Protein AF-A0AAV3Y452-F1 (afdb_monomer)

Mean predicted aligned error: 4.84 Å

Radius of gyration: 15.35 Å; Cα contacts (8 Å, |Δi|>4): 301; chains: 1; bounding box: 38×37×44 Å

Secondary structure (DSSP, 8-state):
--HHHHHHHTEEEEEE----TTS-TTSTTGGGTT----EEEEEEEEEEEEPPSS---GGGTT---S--EEEEEEE-TTT--SHHHHHTEEEEES-SSGGGTTTT--EEEEEEEEEEEETTTTEEEEEEEE--HHHHHHHHHHH-

Foldseek 3Di:
DDLVVLFQQQKKKKKWQAADCPDDCPAACPVVHGGRPIDIDMKGFDDKDKDDDFDPDPVCVSPPDDIKMKTKIKTFCSRPVWQVRQQRMKIWGPVPDPCCVVVVVIDIWGWGTWPDDDNVVRITIIITMDPPPVVVVVSVVSND

Structure (mmCIF, N/CA/C/O backbone):
data_AF-A0AAV3Y452-F1
#
_entry.id   AF-A0AAV3Y452-F1
#
loop_
_atom_site.group_PDB
_atom_site.id
_atom_site.type_symbol
_atom_site.label_atom_id
_atom_site.label_alt_id
_atom_site.label_comp_id
_atom_site.label_asym_id
_atom_site.label_entity_id
_atom_site.label_seq_id
_atom_site.pdbx_PDB_ins_code
_atom_site.Cartn_x
_atom_site.Cartn_y
_atom_site.Cartn_z
_atom_site.occupancy
_atom_site.B_iso_or_equiv
_atom_site.auth_seq_id
_atom_site.auth_comp_id
_atom_site.auth_asym_id
_atom_site.auth_atom_id
_atom_site.pdbx_PDB_model_num
ATOM 1 N N . MET A 1 1 ? -0.835 -8.491 25.716 1.00 59.91 1 MET A N 1
ATOM 2 C CA . MET A 1 1 ? -0.404 -7.860 24.455 1.00 59.91 1 MET A CA 1
ATOM 3 C C . MET A 1 1 ? 0.282 -8.927 23.614 1.00 59.91 1 MET A C 1
ATOM 5 O O . MET A 1 1 ? 1.274 -9.478 24.072 1.00 59.91 1 MET A O 1
ATOM 9 N N . ASN A 1 2 ? -0.304 -9.330 22.483 1.00 83.25 2 ASN A N 1
ATOM 10 C CA . ASN A 1 2 ? 0.255 -10.383 21.628 1.00 83.25 2 ASN A CA 1
ATOM 11 C C . ASN A 1 2 ? 0.784 -9.743 20.340 1.00 83.25 2 ASN A C 1
ATOM 13 O O . ASN A 1 2 ? 0.032 -9.533 19.389 1.00 83.25 2 ASN A O 1
ATOM 17 N N . CYS A 1 3 ? 2.074 -9.403 20.335 1.00 84.31 3 CYS A N 1
ATOM 18 C CA . CYS A 1 3 ? 2.708 -8.664 19.242 1.00 84.31 3 CYS A CA 1
ATOM 19 C C . CYS A 1 3 ? 2.587 -9.386 17.891 1.00 84.31 3 CYS A C 1
ATOM 21 O O . CYS A 1 3 ? 2.463 -8.732 16.861 1.00 84.31 3 CYS A O 1
ATOM 23 N N . ILE A 1 4 ? 2.558 -10.724 17.887 1.00 88.75 4 ILE A N 1
ATOM 24 C CA . ILE A 1 4 ? 2.413 -11.523 16.662 1.00 88.75 4 ILE A CA 1
ATOM 25 C C . ILE A 1 4 ? 1.034 -11.290 16.040 1.00 88.75 4 ILE A C 1
ATOM 27 O O . ILE A 1 4 ? 0.927 -10.988 14.853 1.00 88.75 4 ILE A O 1
ATOM 31 N N . THR A 1 5 ? -0.026 -11.379 16.846 1.00 89.69 5 THR A N 1
ATOM 32 C CA . THR A 1 5 ? -1.400 -11.161 16.373 1.00 89.69 5 THR A CA 1
ATOM 33 C C . THR A 1 5 ? -1.617 -9.724 15.904 1.00 89.69 5 THR A C 1
ATOM 35 O O . THR A 1 5 ? -2.289 -9.509 14.899 1.00 89.69 5 THR A O 1
ATOM 38 N N . ASN A 1 6 ? -1.028 -8.740 16.586 1.00 91.38 6 ASN A N 1
ATOM 39 C CA . ASN A 1 6 ? -1.138 -7.340 16.181 1.00 91.38 6 ASN A CA 1
ATOM 40 C C . ASN A 1 6 ? -0.464 -7.081 14.826 1.00 91.38 6 ASN A C 1
ATOM 42 O O . ASN A 1 6 ? -1.071 -6.475 13.945 1.00 91.38 6 ASN A O 1
ATOM 46 N N . VAL A 1 7 ? 0.749 -7.604 14.615 1.00 90.75 7 VAL A N 1
ATOM 47 C CA . VAL A 1 7 ? 1.443 -7.497 13.320 1.00 90.75 7 VAL A CA 1
ATOM 48 C C . VAL A 1 7 ? 0.659 -8.198 12.208 1.00 90.75 7 VAL A C 1
ATOM 50 O O . VAL A 1 7 ? 0.541 -7.652 11.110 1.00 90.75 7 VAL A O 1
ATOM 53 N N . ALA A 1 8 ? 0.067 -9.363 12.488 1.00 91.88 8 ALA A N 1
ATOM 54 C CA . ALA A 1 8 ? -0.786 -10.060 11.527 1.00 91.88 8 ALA A CA 1
ATOM 55 C C . ALA A 1 8 ? -1.994 -9.201 11.112 1.00 91.88 8 ALA A C 1
ATOM 57 O O . ALA A 1 8 ? -2.241 -9.031 9.923 1.00 91.88 8 ALA A O 1
ATOM 58 N N . LYS A 1 9 ? -2.682 -8.563 12.065 1.00 92.38 9 LYS A N 1
AT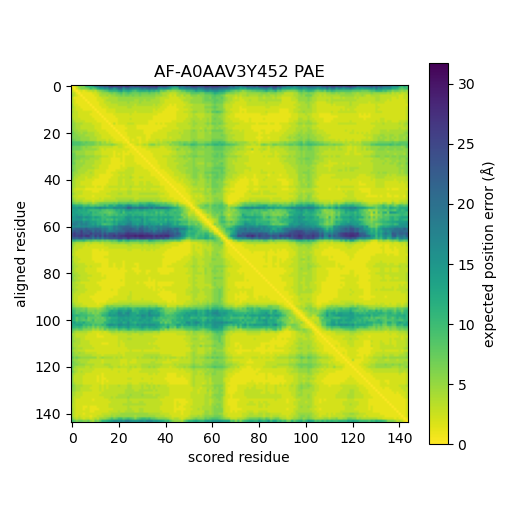OM 59 C CA . LYS A 1 9 ? -3.817 -7.667 11.777 1.00 92.38 9 LYS A CA 1
ATOM 60 C C . LYS A 1 9 ? -3.424 -6.386 11.035 1.00 92.38 9 LYS A C 1
ATOM 62 O O . LYS A 1 9 ? -4.222 -5.863 10.264 1.00 92.38 9 LYS A O 1
ATOM 67 N N . CYS A 1 10 ? -2.202 -5.895 11.237 1.00 94.81 10 CYS A N 1
ATOM 68 C CA . CYS A 1 10 ? -1.650 -4.766 10.483 1.00 94.81 10 CYS A CA 1
ATOM 69 C C . CYS A 1 10 ? -1.115 -5.167 9.098 1.00 94.81 10 CYS A C 1
ATOM 71 O O . CYS A 1 10 ? -0.723 -4.290 8.322 1.00 94.81 10 CYS A O 1
ATOM 73 N N . THR A 1 11 ? -1.074 -6.463 8.775 1.00 96.06 11 THR A N 1
ATOM 74 C CA . THR A 1 11 ? -0.699 -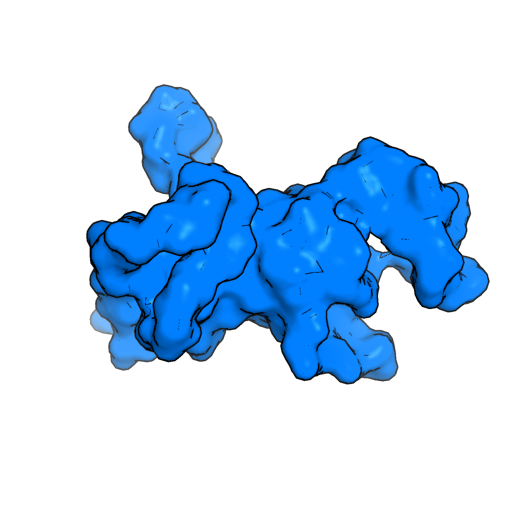6.947 7.445 1.00 96.06 11 THR A CA 1
ATOM 75 C C . THR A 1 11 ? -1.810 -6.619 6.456 1.00 96.06 11 THR A C 1
ATOM 77 O O . THR A 1 11 ? -2.998 -6.724 6.753 1.00 96.06 11 THR A O 1
ATOM 80 N N . ALA A 1 12 ? -1.418 -6.211 5.257 1.00 96.88 12 ALA A N 1
ATOM 81 C CA . ALA A 1 12 ? -2.317 -5.785 4.206 1.00 96.88 12 ALA A CA 1
ATOM 82 C C . ALA A 1 12 ? -2.051 -6.553 2.911 1.00 96.88 12 ALA A C 1
ATOM 84 O O . ALA A 1 12 ? -0.902 -6.836 2.558 1.00 96.88 12 ALA A O 1
ATOM 85 N N . ARG A 1 13 ? -3.117 -6.831 2.163 1.00 97.31 13 ARG A N 1
ATOM 86 C CA . ARG A 1 13 ? -3.044 -7.327 0.791 1.00 97.31 13 ARG A CA 1
ATOM 87 C C . ARG A 1 13 ? -3.068 -6.135 -0.156 1.00 97.31 13 ARG A C 1
ATOM 89 O O . ARG A 1 13 ? -4.039 -5.385 -0.197 1.00 97.31 13 ARG A O 1
ATOM 96 N N . VAL A 1 14 ? -2.007 -5.966 -0.933 1.00 98.19 14 VAL A N 1
ATOM 97 C CA . VAL A 1 14 ? -1.849 -4.872 -1.895 1.00 98.19 14 VAL A CA 1
ATOM 98 C C . VAL A 1 14 ? -2.163 -5.402 -3.288 1.00 98.19 14 VAL A C 1
ATOM 100 O O . VAL A 1 14 ? -1.422 -6.225 -3.817 1.00 98.19 14 VAL A O 1
ATOM 103 N N . ARG A 1 15 ? -3.262 -4.939 -3.883 1.00 97.94 15 ARG A N 1
ATOM 104 C CA . ARG A 1 15 ? -3.692 -5.284 -5.245 1.00 97.94 15 ARG A CA 1
ATOM 105 C C . ARG A 1 15 ? -3.392 -4.131 -6.183 1.00 97.94 15 ARG A C 1
ATOM 107 O O . ARG A 1 15 ? -3.950 -3.050 -6.012 1.00 97.94 15 ARG A O 1
ATOM 114 N N . VAL A 1 16 ? -2.569 -4.356 -7.192 1.00 98.00 16 VAL A N 1
ATOM 115 C CA . VAL A 1 16 ? -2.150 -3.338 -8.158 1.00 98.00 16 VAL A CA 1
ATOM 116 C C . VAL A 1 16 ? -2.758 -3.672 -9.514 1.00 98.00 16 VAL A C 1
ATOM 118 O O . VAL A 1 16 ? -2.668 -4.808 -9.966 1.00 98.00 16 VAL A O 1
ATOM 121 N N . HIS A 1 17 ? -3.407 -2.692 -10.146 1.00 97.12 17 HIS A N 1
ATOM 122 C CA . HIS A 1 17 ? -4.144 -2.890 -11.405 1.00 97.12 17 HIS A CA 1
ATOM 123 C C . HIS A 1 17 ? -3.497 -2.191 -12.607 1.00 97.12 17 HIS A C 1
ATOM 125 O O . HIS A 1 17 ? -4.107 -2.112 -13.667 1.00 97.12 17 HIS A O 1
ATOM 131 N N . TYR A 1 18 ? -2.290 -1.652 -12.442 1.00 98.25 18 TYR A N 1
ATOM 132 C CA . TYR A 1 18 ? -1.524 -1.024 -13.513 1.00 98.25 18 TYR A CA 1
ATOM 133 C C . TYR A 1 18 ? -0.031 -1.190 -13.251 1.00 98.25 18 TYR A C 1
ATOM 135 O O . TYR A 1 18 ? 0.441 -0.923 -12.145 1.00 98.25 18 TYR A O 1
ATOM 143 N N . THR A 1 19 ? 0.713 -1.583 -14.279 1.00 98.19 19 THR A N 1
ATOM 144 C CA . THR A 1 19 ? 2.176 -1.639 -14.245 1.00 98.19 19 THR A CA 1
ATOM 145 C C . THR A 1 19 ? 2.749 -0.431 -14.983 1.00 98.19 19 THR A C 1
ATOM 147 O O . THR A 1 19 ? 2.475 -0.213 -16.164 1.00 98.19 19 THR A O 1
ATOM 150 N N . SER A 1 20 ? 3.574 0.371 -14.316 1.00 97.56 20 SER A N 1
ATOM 151 C CA . SER A 1 20 ? 4.116 1.606 -14.877 1.00 97.56 20 SER A CA 1
ATOM 152 C C . SER A 1 20 ? 5.132 1.343 -15.980 1.00 97.56 20 SER A C 1
ATOM 154 O O . SER A 1 20 ? 5.999 0.486 -15.850 1.00 97.56 20 SER A O 1
ATOM 156 N N . ARG A 1 21 ? 5.089 2.168 -17.032 1.00 97.56 21 ARG A N 1
ATOM 157 C CA . ARG A 1 21 ? 6.085 2.195 -18.117 1.00 97.56 21 ARG A CA 1
ATOM 158 C C . ARG A 1 21 ? 7.508 2.532 -17.661 1.00 97.56 21 ARG A C 1
ATOM 160 O O . ARG A 1 21 ? 8.436 2.342 -18.433 1.00 97.56 21 ARG A O 1
ATOM 167 N N . GLU A 1 22 ? 7.676 3.013 -16.434 1.00 96.62 22 GLU A N 1
ATOM 168 C CA . GLU A 1 22 ? 8.969 3.417 -15.872 1.00 96.62 22 GLU A CA 1
ATOM 169 C C . GLU A 1 22 ? 9.717 2.282 -15.156 1.00 96.62 22 GLU A C 1
ATOM 171 O O . GLU A 1 22 ? 10.807 2.513 -14.633 1.00 96.62 22 GLU A O 1
ATOM 176 N N . ARG A 1 23 ? 9.147 1.068 -15.071 1.00 95.69 23 ARG A N 1
ATOM 177 C CA . ARG A 1 23 ? 9.867 -0.070 -14.476 1.00 95.69 23 ARG A CA 1
ATOM 178 C C . ARG A 1 23 ? 11.174 -0.344 -15.254 1.00 95.69 23 ARG A C 1
ATOM 180 O O . ARG A 1 23 ? 11.144 -0.246 -16.474 1.00 95.69 23 ARG A O 1
ATOM 187 N N . PRO A 1 24 ? 12.296 -0.718 -14.612 1.00 95.69 24 PRO A N 1
ATOM 188 C CA . PRO A 1 24 ? 13.537 -1.093 -15.311 1.00 95.69 24 PRO A CA 1
ATOM 189 C C . PRO A 1 24 ? 13.398 -2.397 -16.113 1.00 95.69 24 PRO A C 1
ATOM 191 O O . PRO A 1 24 ? 12.486 -3.177 -15.834 1.00 95.69 24 PRO A O 1
ATOM 194 N N . ASP A 1 25 ? 14.254 -2.627 -17.120 1.00 94.00 25 ASP A N 1
ATOM 195 C CA . ASP A 1 25 ? 14.227 -3.811 -18.020 1.00 94.00 25 ASP A CA 1
ATOM 196 C C . ASP A 1 25 ? 14.418 -5.127 -17.273 1.00 94.00 25 ASP A C 1
ATOM 198 O O . ASP A 1 25 ? 13.605 -6.037 -17.424 1.00 94.00 25 ASP A O 1
ATOM 202 N N . ASP A 1 26 ? 15.368 -5.167 -16.348 1.00 92.50 26 ASP A N 1
ATOM 203 C CA . ASP A 1 26 ? 15.686 -6.368 -15.574 1.00 92.50 26 ASP A CA 1
ATOM 204 C C . ASP A 1 26 ? 14.968 -6.404 -14.215 1.00 92.50 26 ASP A C 1
ATOM 206 O O . ASP A 1 26 ? 15.535 -6.800 -13.196 1.00 92.50 26 ASP A O 1
ATOM 210 N N . TYR A 1 27 ? 13.715 -5.940 -14.169 1.00 93.56 27 TYR A N 1
ATOM 211 C CA . TYR A 1 27 ? 12.940 -5.850 -12.931 1.00 93.56 27 TYR A CA 1
ATOM 212 C C . TYR A 1 27 ? 11.601 -6.580 -13.018 1.00 93.56 27 TYR A C 1
ATOM 214 O O . TYR A 1 27 ? 11.025 -6.771 -14.091 1.00 93.56 27 TYR A O 1
ATOM 222 N N . THR A 1 28 ? 11.061 -6.979 -11.868 1.00 94.38 28 THR A N 1
ATOM 223 C CA . THR A 1 28 ? 9.780 -7.690 -11.795 1.00 94.38 28 THR A CA 1
ATOM 224 C C . THR A 1 28 ? 8.684 -6.909 -12.526 1.00 94.38 28 THR A C 1
ATOM 226 O O . THR A 1 28 ? 8.587 -5.687 -12.395 1.00 94.38 28 THR A O 1
ATOM 229 N N . PHE A 1 29 ? 7.848 -7.615 -13.291 1.00 94.94 29 PHE A N 1
ATOM 230 C CA . PHE A 1 29 ? 6.783 -7.053 -14.135 1.00 94.94 29 PHE A CA 1
ATOM 231 C C . PHE A 1 29 ? 7.247 -6.100 -15.258 1.00 94.94 29 PHE A C 1
ATOM 233 O O . PHE A 1 29 ? 6.409 -5.450 -15.878 1.00 94.94 29 PHE A O 1
ATOM 240 N N . ALA A 1 30 ? 8.539 -6.048 -15.606 1.00 95.81 30 ALA A N 1
ATOM 241 C CA . ALA A 1 30 ? 9.029 -5.280 -16.760 1.00 95.81 30 ALA A CA 1
ATOM 242 C C . ALA A 1 30 ? 8.305 -5.631 -18.074 1.00 95.81 30 ALA A C 1
ATOM 244 O O . ALA A 1 30 ? 7.968 -4.754 -18.865 1.00 95.81 30 ALA A O 1
ATOM 245 N N . VAL A 1 31 ? 7.980 -6.907 -18.277 1.00 96.50 31 VAL A N 1
ATOM 246 C CA . VAL A 1 31 ? 7.248 -7.377 -19.466 1.00 96.50 31 VAL A CA 1
ATOM 247 C C . VAL A 1 31 ? 5.790 -6.903 -19.522 1.00 96.50 31 VAL A C 1
ATOM 249 O O . VAL A 1 31 ? 5.180 -6.924 -20.585 1.00 96.50 31 VAL A O 1
ATOM 252 N N . ALA A 1 32 ? 5.224 -6.464 -18.394 1.00 96.56 32 ALA A N 1
ATOM 253 C CA . ALA A 1 32 ? 3.828 -6.043 -18.273 1.00 96.56 32 ALA A CA 1
ATOM 254 C C . ALA A 1 32 ? 3.656 -4.512 -18.289 1.00 96.56 32 ALA A C 1
ATOM 256 O O . ALA A 1 32 ? 2.562 -4.006 -18.034 1.00 96.56 32 ALA A O 1
ATOM 257 N N . ARG A 1 33 ? 4.714 -3.744 -18.577 1.00 97.38 33 ARG A N 1
ATOM 258 C CA . ARG A 1 33 ? 4.676 -2.275 -18.579 1.00 97.38 33 ARG A CA 1
ATOM 259 C C . ARG A 1 33 ? 3.554 -1.696 -19.429 1.00 97.38 33 ARG A C 1
ATOM 261 O O . ARG A 1 33 ? 3.347 -2.075 -20.575 1.00 97.38 33 ARG A O 1
ATOM 268 N N . GLY A 1 34 ? 2.883 -0.689 -18.881 1.00 97.69 34 GLY A N 1
ATOM 269 C CA . GLY A 1 34 ? 1.789 0.009 -19.545 1.00 97.69 34 GLY A CA 1
ATOM 270 C C . GLY A 1 34 ? 0.505 -0.813 -19.661 1.00 97.69 34 GLY A C 1
ATOM 271 O O . GLY A 1 34 ? -0.435 -0.333 -20.291 1.00 97.69 34 GLY A O 1
ATOM 272 N N . THR A 1 35 ? 0.454 -2.015 -19.081 1.00 97.88 35 THR A N 1
ATOM 273 C CA . THR A 1 35 ? -0.738 -2.865 -19.068 1.00 97.88 35 THR A CA 1
ATOM 274 C C . THR A 1 35 ? -1.489 -2.752 -17.743 1.00 97.88 35 THR A C 1
ATOM 276 O O . THR A 1 35 ? -0.960 -2.270 -16.740 1.00 97.88 35 THR A O 1
ATOM 279 N N . ASN A 1 36 ? -2.731 -3.238 -17.752 1.00 97.44 36 ASN A N 1
ATOM 280 C CA . ASN A 1 36 ? -3.585 -3.350 -16.570 1.00 97.44 36 ASN A CA 1
ATOM 281 C C . ASN A 1 36 ? -3.668 -4.798 -16.056 1.00 97.44 36 ASN A C 1
ATOM 283 O O . ASN A 1 36 ? -4.688 -5.196 -15.494 1.00 97.44 36 ASN A O 1
ATOM 287 N N . ILE A 1 37 ? -2.640 -5.619 -16.311 1.00 96.62 37 ILE A N 1
ATOM 288 C CA . ILE A 1 37 ? -2.589 -6.985 -15.779 1.00 96.62 37 ILE A CA 1
ATOM 289 C C . ILE A 1 37 ? -2.482 -6.877 -14.251 1.00 96.62 37 ILE A C 1
ATOM 291 O O . ILE A 1 37 ? -1.539 -6.252 -13.763 1.00 96.62 37 ILE A O 1
ATOM 295 N N . PRO A 1 38 ? -3.438 -7.433 -13.487 1.00 95.75 38 PRO A N 1
ATOM 296 C CA . PRO A 1 38 ? -3.431 -7.285 -12.044 1.00 95.75 38 PRO A CA 1
ATOM 297 C C . PRO A 1 38 ? -2.343 -8.153 -11.413 1.00 95.75 38 PRO A C 1
ATOM 299 O O . PRO A 1 38 ? -2.170 -9.320 -11.768 1.00 95.75 38 PRO A O 1
ATOM 302 N N . HIS A 1 39 ? -1.670 -7.611 -10.404 1.00 96.62 39 HIS A N 1
ATOM 303 C CA . HIS A 1 39 ? -0.771 -8.364 -9.536 1.00 96.62 39 HIS A CA 1
ATOM 304 C C . HIS A 1 39 ? -1.021 -8.020 -8.072 1.00 96.62 39 HIS A C 1
ATOM 306 O O . HIS A 1 39 ? -1.593 -6.983 -7.731 1.00 96.62 39 HIS A O 1
ATOM 312 N N . THR A 1 40 ? -0.640 -8.938 -7.189 1.00 97.12 40 THR A N 1
ATOM 313 C CA . THR A 1 40 ? -0.870 -8.811 -5.748 1.00 97.12 40 THR A CA 1
ATOM 314 C C . THR A 1 40 ? 0.433 -9.010 -4.995 1.00 97.12 40 THR A C 1
ATOM 316 O O . THR A 1 40 ? 1.282 -9.796 -5.405 1.00 97.12 40 THR A O 1
ATOM 319 N N . GLY A 1 41 ? 0.574 -8.310 -3.878 1.00 97.19 41 GLY A N 1
ATOM 320 C CA . GLY A 1 41 ? 1.625 -8.539 -2.902 1.00 97.19 41 GLY A CA 1
ATOM 321 C C . GLY A 1 41 ? 1.136 -8.265 -1.489 1.00 97.19 41 GLY A C 1
ATOM 322 O O . GLY A 1 41 ? -0.029 -7.932 -1.262 1.00 97.19 41 GLY A O 1
ATOM 323 N N . SER A 1 42 ? 2.042 -8.398 -0.533 1.00 97.25 42 SER A N 1
ATOM 324 C CA . SER A 1 42 ? 1.799 -8.055 0.863 1.00 97.25 42 SER A CA 1
ATOM 325 C C . SER A 1 42 ? 2.368 -6.680 1.206 1.00 97.25 42 SER A C 1
ATOM 327 O O . SER A 1 42 ? 3.307 -6.174 0.584 1.00 97.25 42 SER A O 1
ATOM 329 N N . GLY A 1 43 ? 1.830 -6.087 2.257 1.00 97.38 43 GLY A N 1
ATOM 330 C CA . GLY A 1 43 ? 2.429 -4.964 2.954 1.00 97.38 43 GLY A CA 1
ATOM 331 C C . GLY A 1 43 ? 2.021 -4.973 4.417 1.00 97.38 43 GLY A C 1
ATOM 332 O O . GLY A 1 43 ? 1.311 -5.872 4.858 1.00 97.38 43 GLY A O 1
ATOM 333 N N . TYR A 1 44 ? 2.451 -3.976 5.175 1.00 96.44 44 TYR A N 1
ATOM 334 C CA . TYR A 1 44 ? 1.968 -3.779 6.537 1.00 96.44 44 TYR A CA 1
ATOM 335 C C . TYR A 1 44 ? 1.854 -2.299 6.878 1.00 96.44 44 TYR A C 1
ATOM 337 O O . TYR A 1 44 ? 2.663 -1.474 6.438 1.00 96.44 44 TYR A O 1
ATOM 345 N N . VAL A 1 45 ? 0.840 -1.966 7.668 1.00 97.81 45 VAL A N 1
ATOM 346 C CA . VAL A 1 45 ? 0.653 -0.628 8.226 1.00 97.81 45 VAL A CA 1
ATOM 347 C C . VAL A 1 45 ? 1.688 -0.409 9.324 1.00 97.81 45 VAL A C 1
ATOM 349 O O . VAL A 1 45 ? 1.798 -1.213 10.245 1.00 97.81 45 VAL A O 1
ATOM 352 N N . TYR A 1 46 ? 2.455 0.676 9.227 1.00 95.75 46 TYR A N 1
ATOM 353 C CA . TYR A 1 46 ? 3.516 0.980 10.200 1.00 95.75 46 TYR A CA 1
ATOM 354 C C . TYR A 1 46 ? 3.454 2.401 10.759 1.00 95.75 46 TYR A C 1
ATOM 356 O O . TYR A 1 46 ? 4.194 2.739 11.686 1.00 95.75 46 TYR A O 1
ATOM 364 N N . ARG A 1 47 ? 2.611 3.267 10.189 1.00 96.44 47 ARG A N 1
ATOM 365 C CA . ARG A 1 47 ? 2.440 4.646 10.646 1.00 96.44 47 ARG A CA 1
ATOM 366 C C . ARG A 1 47 ? 1.093 5.195 10.202 1.00 96.44 47 ARG A C 1
ATOM 368 O O . ARG A 1 47 ? 0.685 5.012 9.059 1.00 96.44 47 ARG A O 1
ATOM 375 N N . ILE A 1 48 ? 0.459 5.947 11.093 1.00 96.81 48 ILE A N 1
ATOM 376 C CA . ILE A 1 48 ? -0.764 6.699 10.817 1.00 96.81 48 ILE A CA 1
ATOM 377 C C . ILE A 1 48 ? -0.499 8.164 11.147 1.00 96.81 48 ILE A C 1
ATOM 379 O O . ILE A 1 48 ? 0.204 8.486 12.108 1.00 96.81 48 ILE A O 1
ATOM 383 N N . ARG A 1 49 ? -0.997 9.072 10.308 1.00 95.25 49 ARG A N 1
ATOM 384 C CA . ARG A 1 49 ? -0.925 10.515 10.547 1.00 95.25 49 ARG A CA 1
ATOM 385 C C . ARG A 1 49 ? -2.257 11.170 10.197 1.00 95.25 49 ARG A C 1
ATOM 387 O O . ARG A 1 49 ? -2.829 10.828 9.162 1.00 95.25 49 ARG A O 1
ATOM 394 N N . PRO A 1 50 ? -2.723 12.153 10.983 1.00 92.62 50 PRO A N 1
ATOM 395 C CA . PRO A 1 50 ? -3.831 12.988 10.552 1.00 92.62 50 PRO A CA 1
ATOM 396 C C . PRO A 1 50 ? -3.431 13.756 9.290 1.00 92.62 50 PRO A C 1
ATOM 398 O O . PRO A 1 50 ? -2.303 14.246 9.158 1.00 92.62 50 PRO A O 1
ATOM 401 N N . GLY A 1 51 ? -4.364 13.846 8.354 1.00 86.69 51 GLY A N 1
ATOM 402 C CA . GLY A 1 51 ? -4.244 14.691 7.185 1.00 86.69 51 GLY A CA 1
ATOM 403 C C . GLY A 1 51 ? -4.288 16.163 7.577 1.00 86.69 51 GLY A C 1
ATOM 404 O O . GLY A 1 51 ? -5.111 16.584 8.389 1.00 86.69 51 GLY A O 1
ATOM 405 N N . LYS A 1 52 ? -3.385 16.948 6.998 1.00 75.81 52 LYS A N 1
ATOM 406 C CA . LYS A 1 52 ? -3.458 18.408 7.005 1.00 75.81 52 LYS A CA 1
ATOM 407 C C . LYS A 1 52 ? -4.058 18.789 5.649 1.00 75.81 52 LYS A C 1
ATOM 409 O O . LYS A 1 52 ? -3.695 18.169 4.655 1.00 75.81 52 LYS A O 1
ATOM 414 N N . ASP A 1 53 ? -4.994 19.733 5.619 1.00 74.69 53 ASP A N 1
ATOM 415 C CA . ASP A 1 53 ? -5.635 20.257 4.397 1.00 74.69 53 ASP A CA 1
ATOM 416 C C . ASP A 1 53 ? -6.751 19.389 3.780 1.00 74.69 53 ASP A C 1
ATOM 418 O O . ASP A 1 53 ? -7.338 18.521 4.433 1.00 74.69 53 ASP A O 1
ATOM 422 N N . GLN A 1 54 ? -7.133 19.708 2.537 1.00 77.06 54 GLN A N 1
ATOM 423 C CA . GLN A 1 54 ? -8.182 19.000 1.803 1.00 77.06 54 GLN A CA 1
ATOM 424 C C . GLN A 1 54 ? -7.764 17.551 1.537 1.00 77.06 54 GLN A C 1
ATOM 426 O O . GLN A 1 54 ? -6.631 17.280 1.142 1.00 77.06 54 GLN A O 1
ATOM 431 N N . SER A 1 55 ? -8.700 16.622 1.743 1.00 75.50 55 SER A N 1
ATOM 432 C CA . SER A 1 55 ? -8.465 15.211 1.449 1.00 75.50 55 SER A CA 1
ATOM 433 C C . SER A 1 55 ? -8.200 15.028 -0.048 1.00 75.50 55 SER A C 1
ATOM 435 O O . SER A 1 55 ? -9.021 15.467 -0.858 1.00 75.50 55 SER A O 1
ATOM 437 N N . PRO A 1 56 ? -7.104 14.352 -0.436 1.00 77.44 56 PRO A N 1
ATOM 438 C CA . PRO A 1 56 ? -6.812 14.069 -1.836 1.00 77.44 56 PRO A CA 1
ATOM 439 C C . PRO A 1 56 ? -7.637 12.883 -2.369 1.00 77.44 56 PRO A C 1
ATOM 441 O O . PRO A 1 56 ? -7.404 12.426 -3.485 1.00 77.44 56 PRO A O 1
ATOM 444 N N . CYS A 1 57 ? -8.578 12.359 -1.573 1.00 71.62 57 CYS A N 1
ATOM 445 C CA . CYS A 1 57 ? -9.458 11.263 -1.952 1.00 71.62 57 CYS A CA 1
ATOM 446 C C . CYS A 1 57 ? -10.259 11.617 -3.224 1.00 71.62 57 CYS A C 1
ATOM 448 O O . CYS A 1 57 ? -10.980 12.623 -3.218 1.00 71.62 57 CYS A O 1
ATOM 450 N N . PRO A 1 58 ? -10.198 10.782 -4.282 1.00 67.94 58 PRO A N 1
ATOM 451 C CA . PRO A 1 58 ? -10.953 10.997 -5.518 1.00 67.94 58 PRO A CA 1
ATOM 452 C C . PRO A 1 58 ? -12.459 11.155 -5.271 1.00 67.94 58 PRO A C 1
ATOM 454 O O . PRO A 1 58 ? -13.087 12.059 -5.820 1.00 67.94 58 PRO A O 1
ATOM 457 N N . ASP A 1 59 ? -13.009 10.351 -4.357 1.00 67.81 59 ASP A N 1
ATOM 458 C CA . ASP A 1 59 ? -14.441 10.325 -4.026 1.00 67.81 59 ASP A CA 1
ATOM 459 C C . ASP A 1 59 ? -14.901 11.551 -3.222 1.00 67.81 59 ASP A C 1
ATOM 461 O O . ASP A 1 59 ? -16.099 11.805 -3.066 1.00 67.81 59 ASP A O 1
ATOM 465 N N . CYS A 1 60 ? -13.964 12.331 -2.678 1.00 68.31 60 CYS A N 1
ATOM 466 C CA . CYS A 1 60 ? -14.298 13.548 -1.949 1.00 68.31 60 CYS A CA 1
ATOM 467 C C . CYS A 1 60 ? -14.527 14.746 -2.873 1.00 68.31 60 CYS A C 1
ATOM 469 O O . CYS A 1 60 ? -15.121 15.721 -2.417 1.00 68.31 60 CYS A O 1
ATOM 471 N N . HIS A 1 61 ? -14.114 14.693 -4.149 1.00 65.69 61 HIS A N 1
ATOM 472 C CA . HIS A 1 61 ? -14.261 15.785 -5.126 1.00 65.69 61 HIS A CA 1
ATOM 473 C C . HIS A 1 61 ? -13.889 17.177 -4.563 1.00 65.69 61 HIS A C 1
ATOM 475 O O . HIS A 1 61 ? -14.576 18.164 -4.821 1.00 65.69 61 HIS A O 1
ATOM 481 N N . GLY A 1 62 ? -12.859 17.262 -3.713 1.00 57.22 62 GLY A N 1
ATOM 482 C CA . GLY A 1 62 ? -12.453 18.517 -3.061 1.00 57.22 62 GLY A CA 1
ATOM 483 C C . GLY A 1 62 ? -13.441 19.076 -2.024 1.00 57.22 62 GLY A C 1
ATOM 484 O O . GLY A 1 62 ? -13.201 20.138 -1.449 1.00 57.22 62 GLY A O 1
ATOM 485 N N . LYS A 1 63 ? -14.547 18.383 -1.725 1.00 59.22 63 LYS A N 1
ATOM 486 C CA . LYS A 1 63 ? -15.426 18.751 -0.612 1.00 59.22 63 LYS A CA 1
ATOM 487 C C . LYS A 1 63 ? -14.662 18.525 0.691 1.00 59.22 63 LYS A C 1
ATOM 489 O O . LYS A 1 63 ? -14.100 17.451 0.907 1.00 59.22 63 LYS A O 1
ATOM 494 N N . ARG A 1 64 ? -14.679 19.527 1.580 1.00 55.53 64 ARG A N 1
ATOM 495 C CA . ARG A 1 64 ? -14.262 19.401 2.987 1.00 55.53 64 ARG A CA 1
ATOM 496 C C . ARG A 1 64 ? -15.155 18.359 3.671 1.00 55.53 64 ARG A C 1
ATOM 498 O O . ARG 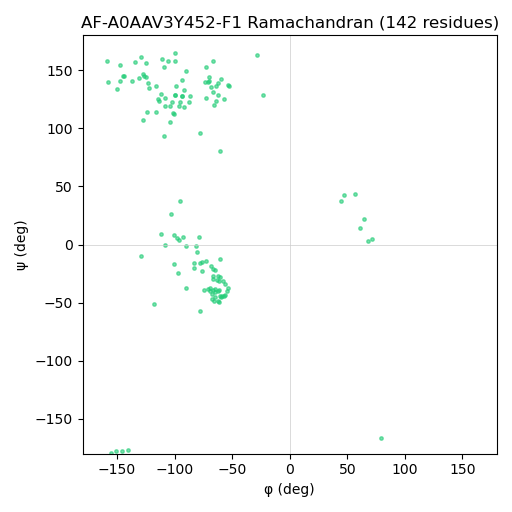A 1 64 ? -16.129 18.701 4.332 1.00 55.53 64 ARG A O 1
ATOM 505 N N . LYS A 1 65 ? -14.862 17.075 3.489 1.00 56.62 65 LYS A N 1
ATOM 506 C CA . LYS A 1 65 ? -15.257 16.079 4.475 1.00 56.62 65 LYS A CA 1
ATOM 507 C C . LYS A 1 65 ? -14.358 16.244 5.695 1.00 56.62 65 LYS A C 1
ATOM 509 O O . LYS A 1 65 ? -13.243 16.756 5.600 1.00 56.62 65 LYS A O 1
ATOM 514 N N . SER A 1 66 ? -14.936 15.852 6.820 1.00 66.88 66 SER A N 1
ATOM 515 C CA . SER A 1 66 ? -14.333 15.566 8.116 1.00 66.88 66 SER A CA 1
ATOM 516 C C . SER A 1 66 ? -12.884 15.076 8.063 1.00 66.88 66 SER A C 1
ATOM 518 O O . SER A 1 66 ? -12.417 14.588 7.034 1.00 66.88 66 SER A O 1
ATOM 520 N N . SER A 1 67 ? -12.217 15.150 9.218 1.00 83.19 67 SER A N 1
ATOM 521 C CA . SER A 1 67 ? -10.932 14.516 9.525 1.00 83.19 67 SER A CA 1
ATOM 522 C C . SER A 1 67 ? -10.637 13.297 8.644 1.00 83.19 67 SER A C 1
ATOM 524 O O . SER A 1 67 ? -11.476 12.406 8.493 1.00 83.19 67 SER A O 1
ATOM 526 N N . TRP A 1 68 ? -9.456 13.295 8.037 1.00 89.62 68 TRP A N 1
ATOM 527 C CA . TRP A 1 68 ? -8.946 12.206 7.213 1.00 89.62 68 TRP A CA 1
ATOM 528 C C . TRP A 1 68 ? -7.545 11.844 7.681 1.00 89.62 68 TRP A C 1
ATOM 530 O O . TRP A 1 68 ? -6.890 12.633 8.367 1.00 89.62 68 TRP A O 1
ATOM 540 N N . TRP A 1 69 ? -7.082 10.657 7.309 1.00 93.31 69 TRP A N 1
ATOM 541 C CA . TRP A 1 69 ? -5.794 10.138 7.750 1.00 93.31 69 TRP A CA 1
ATOM 542 C C . TRP A 1 69 ? -4.976 9.616 6.579 1.00 93.31 69 TRP A C 1
ATOM 544 O O . TRP A 1 69 ? -5.505 9.024 5.636 1.00 93.31 69 TRP A O 1
ATOM 554 N N . LYS A 1 70 ? -3.665 9.834 6.676 1.00 94.94 70 LYS A N 1
ATOM 555 C CA . LYS A 1 70 ? -2.648 9.146 5.889 1.00 94.94 70 LYS A CA 1
ATOM 556 C C . LYS A 1 70 ? -2.276 7.866 6.619 1.00 94.94 70 LYS A C 1
ATOM 558 O O . LYS A 1 70 ? -1.822 7.919 7.765 1.00 94.94 70 LYS A O 1
ATOM 563 N N . ILE A 1 71 ? -2.433 6.741 5.939 1.00 96.81 71 ILE A N 1
ATOM 564 C CA . ILE A 1 71 ? -2.004 5.431 6.418 1.00 96.81 71 ILE A CA 1
ATOM 565 C C . ILE A 1 71 ? -0.800 5.019 5.584 1.00 96.81 71 ILE A C 1
ATOM 567 O O . ILE A 1 71 ? -0.883 4.928 4.361 1.00 96.81 71 ILE A O 1
ATOM 571 N N . TYR A 1 72 ? 0.331 4.814 6.245 1.00 97.94 72 TYR A N 1
ATOM 572 C CA . TYR A 1 72 ? 1.576 4.438 5.597 1.00 97.94 72 TYR A CA 1
ATOM 573 C C . TYR A 1 72 ? 1.725 2.921 5.640 1.00 97.94 72 TYR A C 1
ATOM 575 O O . TYR A 1 72 ? 1.742 2.308 6.713 1.00 97.94 72 TYR A O 1
ATOM 583 N N . VAL A 1 73 ? 1.857 2.337 4.455 1.00 98.44 73 VAL A N 1
ATOM 584 C CA . VAL A 1 73 ? 2.009 0.906 4.227 1.00 98.44 73 VAL A CA 1
ATOM 585 C C . VAL A 1 73 ? 3.403 0.659 3.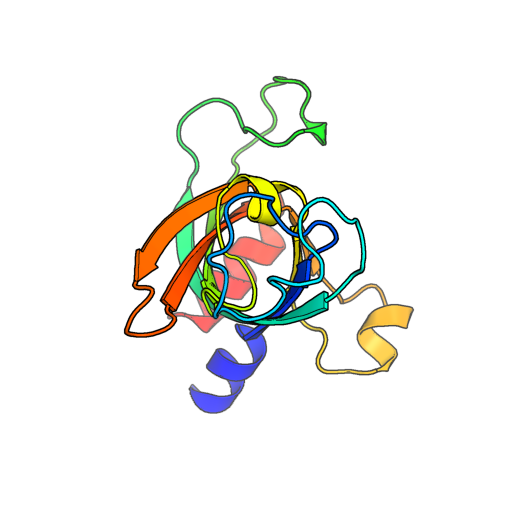673 1.00 98.44 73 VAL A C 1
ATOM 587 O O . VAL A 1 73 ? 3.783 1.217 2.644 1.00 98.44 73 VAL A O 1
ATOM 590 N N . ARG A 1 74 ? 4.175 -0.192 4.341 1.00 98.25 74 ARG A N 1
ATOM 591 C CA . ARG A 1 74 ? 5.425 -0.711 3.785 1.00 98.25 74 ARG A CA 1
ATOM 592 C C . ARG A 1 74 ? 5.124 -1.935 2.948 1.00 98.25 74 ARG A C 1
ATOM 594 O O . ARG A 1 74 ? 4.473 -2.860 3.418 1.00 98.25 74 ARG A O 1
ATOM 601 N N . THR A 1 75 ? 5.599 -1.925 1.717 1.00 98.50 75 THR A N 1
ATOM 602 C CA . THR A 1 75 ? 5.477 -3.016 0.750 1.00 98.50 75 THR A CA 1
ATOM 603 C C . THR A 1 75 ? 6.787 -3.136 -0.030 1.00 98.50 75 THR A C 1
ATOM 605 O O . THR A 1 75 ? 7.750 -2.422 0.268 1.00 98.50 75 THR A O 1
ATOM 608 N N . ALA A 1 76 ? 6.847 -4.036 -1.005 1.00 98.25 76 ALA A N 1
ATOM 609 C CA . ALA A 1 76 ? 8.023 -4.182 -1.847 1.00 98.25 76 ALA A CA 1
ATOM 610 C C . ALA A 1 76 ? 7.954 -3.288 -3.094 1.00 98.25 76 ALA A C 1
ATOM 612 O O . ALA A 1 76 ? 6.868 -3.029 -3.622 1.00 98.25 76 ALA A O 1
ATOM 61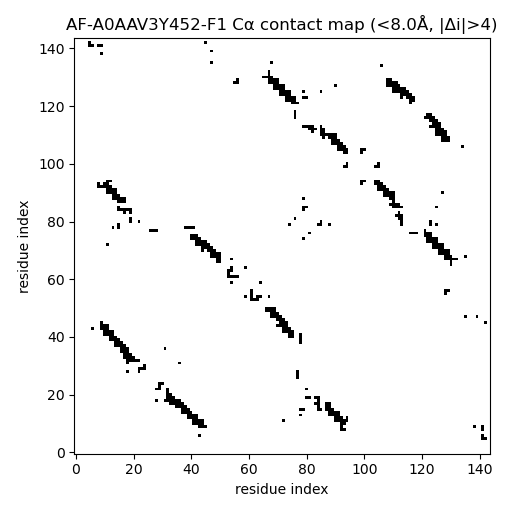3 N N . CYS A 1 77 ? 9.108 -2.836 -3.592 1.00 97.88 77 CYS A N 1
ATOM 614 C CA . CYS A 1 77 ? 9.190 -2.059 -4.836 1.00 97.88 77 CYS A CA 1
ATOM 615 C C . CYS A 1 77 ? 8.724 -2.881 -6.043 1.00 97.88 77 CYS A C 1
ATOM 617 O O . CYS A 1 77 ? 8.152 -2.332 -6.987 1.00 97.88 77 CYS A O 1
ATOM 619 N N . HIS A 1 78 ? 8.916 -4.202 -6.012 1.00 96.88 78 HIS A N 1
ATOM 620 C CA . HIS A 1 78 ? 8.371 -5.074 -7.046 1.00 96.88 78 HIS A CA 1
ATOM 621 C C . HIS A 1 78 ? 6.836 -5.129 -7.028 1.00 96.88 78 HIS A C 1
ATOM 623 O O . HIS A 1 78 ? 6.241 -5.340 -8.087 1.00 96.88 78 HIS A O 1
ATOM 629 N N . VAL A 1 79 ? 6.190 -4.903 -5.876 1.00 98.12 79 VAL A N 1
ATOM 630 C CA . VAL A 1 79 ? 4.724 -4.825 -5.761 1.00 98.12 79 VAL A CA 1
ATOM 631 C C . VAL A 1 79 ? 4.245 -3.464 -6.253 1.00 98.12 79 VAL A C 1
ATOM 633 O O . VAL A 1 79 ? 3.481 -3.413 -7.210 1.00 98.12 79 VAL A O 1
ATOM 636 N N . VAL A 1 80 ? 4.730 -2.366 -5.667 1.00 98.31 80 VAL A N 1
ATOM 637 C CA . VAL A 1 80 ? 4.398 -0.995 -6.089 1.00 98.31 80 VAL A CA 1
ATOM 638 C C . VAL A 1 80 ? 5.683 -0.238 -6.399 1.00 98.31 80 VAL A C 1
ATOM 640 O O . VAL A 1 80 ? 6.481 0.040 -5.508 1.00 98.31 80 VAL A O 1
ATOM 643 N N . PHE A 1 81 ? 5.877 0.130 -7.663 1.00 97.94 81 PHE A N 1
ATOM 644 C CA . PHE A 1 81 ? 7.136 0.713 -8.126 1.00 97.94 81 PHE A CA 1
ATOM 645 C C . PHE A 1 81 ? 7.195 2.246 -8.019 1.00 97.94 81 PHE A C 1
ATOM 647 O O . PHE A 1 81 ? 8.257 2.827 -7.757 1.00 97.94 81 PHE A O 1
ATOM 654 N N . ASN A 1 82 ? 6.078 2.929 -8.280 1.00 97.75 82 ASN A N 1
ATOM 655 C CA . ASN A 1 82 ? 5.985 4.390 -8.269 1.00 97.75 82 ASN A CA 1
ATOM 656 C C . ASN A 1 82 ? 4.551 4.877 -8.006 1.00 97.75 82 ASN A C 1
ATOM 658 O O . ASN A 1 82 ? 3.612 4.096 -7.847 1.00 97.75 82 ASN A O 1
ATOM 662 N N . THR A 1 83 ? 4.380 6.199 -7.993 1.00 98.00 83 THR A N 1
ATOM 663 C CA . THR A 1 83 ? 3.094 6.858 -7.738 1.00 98.00 83 THR A CA 1
ATOM 664 C C . THR A 1 83 ? 2.019 6.540 -8.785 1.00 98.00 83 THR A C 1
ATOM 666 O O . THR A 1 83 ? 0.836 6.555 -8.452 1.00 98.00 83 THR A O 1
ATOM 669 N N . HIS A 1 84 ? 2.380 6.209 -10.029 1.00 97.44 84 HIS A N 1
ATOM 670 C CA . HIS A 1 84 ? 1.389 5.790 -11.027 1.00 97.44 84 HIS A CA 1
ATOM 671 C C . HIS A 1 84 ? 0.756 4.447 -10.663 1.00 97.44 84 HIS A C 1
ATOM 673 O O . HIS A 1 84 ? -0.461 4.301 -10.745 1.00 97.44 84 HIS A O 1
ATOM 679 N N . GLU A 1 85 ? 1.565 3.490 -10.211 1.00 98.25 85 GLU A N 1
ATOM 680 C CA . GLU A 1 85 ? 1.060 2.202 -9.729 1.00 98.25 85 GLU A CA 1
ATOM 681 C C . GLU A 1 85 ? 0.331 2.344 -8.393 1.00 98.25 85 GLU A C 1
ATOM 683 O O . GLU A 1 85 ? -0.712 1.726 -8.206 1.00 98.25 85 GLU A O 1
ATOM 688 N N . ALA A 1 86 ? 0.822 3.206 -7.494 1.00 97.56 86 ALA A N 1
ATOM 689 C CA . ALA A 1 86 ? 0.169 3.487 -6.215 1.00 97.56 86 ALA A CA 1
ATOM 690 C C . ALA A 1 86 ? -1.276 3.965 -6.395 1.00 97.56 86 ALA A C 1
ATOM 692 O O . ALA A 1 86 ? -2.169 3.479 -5.710 1.00 97.56 86 ALA A O 1
ATOM 693 N N . LYS A 1 87 ? -1.527 4.866 -7.352 1.00 96.06 87 LYS A N 1
ATOM 694 C CA . LYS A 1 87 ? -2.880 5.358 -7.664 1.00 96.06 87 LYS A CA 1
ATOM 695 C C . LYS A 1 87 ? -3.801 4.285 -8.250 1.00 96.06 87 LYS A C 1
ATOM 697 O O . LYS A 1 87 ? -5.017 4.426 -8.188 1.00 96.06 87 LYS A O 1
ATOM 702 N N . ALA A 1 88 ? -3.232 3.222 -8.814 1.00 96.38 88 ALA A N 1
ATOM 703 C CA . ALA A 1 88 ? -3.959 2.048 -9.291 1.00 96.38 88 ALA A CA 1
ATOM 704 C C . ALA A 1 88 ? -3.996 0.906 -8.256 1.00 96.38 88 ALA A C 1
ATOM 706 O O . ALA A 1 88 ? -4.499 -0.186 -8.550 1.00 96.38 88 ALA A O 1
ATOM 707 N N . ALA A 1 89 ? -3.450 1.134 -7.058 1.00 97.19 89 ALA A N 1
ATOM 708 C CA . ALA A 1 89 ? -3.389 0.148 -5.998 1.00 97.19 89 ALA A CA 1
ATOM 709 C C . ALA A 1 89 ? -4.588 0.263 -5.048 1.00 97.19 89 ALA A C 1
ATOM 711 O O . ALA A 1 89 ? -5.031 1.351 -4.670 1.00 97.19 89 ALA A O 1
ATOM 712 N N . LYS A 1 90 ? -5.083 -0.896 -4.619 1.00 96.62 90 LYS A N 1
ATOM 713 C CA . LYS A 1 90 ? -6.045 -1.059 -3.529 1.00 96.62 90 LYS A CA 1
ATOM 714 C C . LYS A 1 90 ? -5.379 -1.852 -2.417 1.00 96.62 90 LYS A C 1
ATOM 716 O O . LYS A 1 90 ? -4.706 -2.845 -2.689 1.00 96.62 90 LYS A O 1
ATOM 721 N N . VAL A 1 91 ? -5.569 -1.420 -1.179 1.00 97.25 91 VAL A N 1
ATOM 722 C CA . VAL A 1 91 ? -4.977 -2.055 -0.002 1.00 97.25 91 VAL A CA 1
ATOM 723 C C . VAL A 1 91 ? -6.090 -2.600 0.871 1.00 97.25 91 VAL A C 1
ATOM 725 O O . VAL A 1 91 ? -6.878 -1.827 1.406 1.00 97.25 91 VAL A O 1
ATOM 728 N N . ASP A 1 92 ? -6.153 -3.919 1.001 1.00 96.00 92 ASP A N 1
ATOM 729 C CA . ASP A 1 92 ? -7.153 -4.615 1.802 1.00 96.00 92 ASP A CA 1
ATOM 730 C C . ASP A 1 92 ? -6.558 -5.004 3.161 1.00 96.00 92 ASP A C 1
ATOM 732 O O . ASP A 1 92 ? -5.501 -5.634 3.227 1.00 96.00 92 ASP A O 1
ATOM 736 N N . LEU A 1 93 ? -7.256 -4.649 4.234 1.00 95.06 93 LEU A N 1
ATOM 737 C CA . LEU A 1 93 ? -6.981 -5.066 5.608 1.00 95.06 93 LEU A CA 1
ATOM 738 C C . LEU A 1 93 ? -8.004 -6.114 6.054 1.00 95.06 93 LEU A C 1
ATOM 740 O O . LEU A 1 93 ? -9.105 -6.170 5.500 1.00 95.06 93 LEU A O 1
ATOM 744 N N . PHE A 1 94 ? -7.639 -6.908 7.066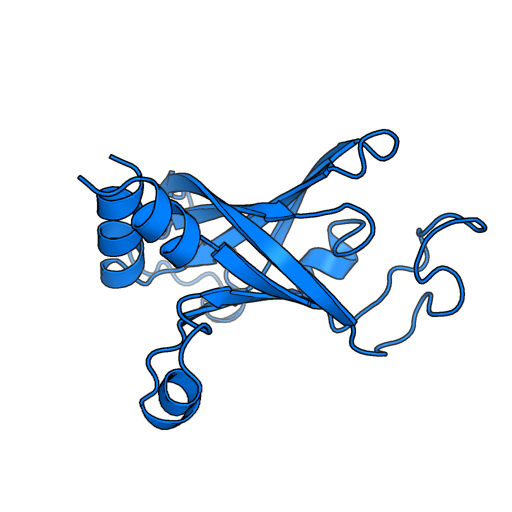 1.00 92.19 94 PHE A N 1
ATOM 745 C CA . PHE A 1 94 ? -8.498 -7.951 7.653 1.00 92.19 94 PHE A CA 1
ATOM 746 C C . PHE A 1 94 ? -8.983 -8.975 6.611 1.00 92.19 94 PHE A C 1
ATOM 748 O O . PHE A 1 94 ? -10.162 -9.312 6.527 1.00 92.19 94 PHE A O 1
ATOM 755 N N . PHE A 1 95 ? -8.056 -9.401 5.749 1.00 86.88 95 PHE A N 1
ATOM 756 C CA . PHE A 1 95 ? -8.299 -10.316 4.627 1.00 86.88 95 PHE A CA 1
ATOM 757 C C . PHE A 1 95 ? -7.940 -11.777 4.951 1.00 86.88 95 PHE A C 1
ATOM 759 O O . PHE A 1 95 ? -7.935 -12.616 4.054 1.00 86.88 95 PHE A O 1
ATOM 766 N N . ASP A 1 96 ? -7.575 -12.054 6.200 1.00 82.31 96 ASP A N 1
ATOM 767 C CA . ASP A 1 96 ? -7.032 -13.315 6.709 1.00 82.31 96 ASP A CA 1
ATOM 768 C C . ASP A 1 96 ? -8.088 -14.407 6.939 1.00 82.31 96 ASP A C 1
ATOM 770 O O . ASP A 1 96 ? -7.743 -15.581 7.039 1.00 82.31 96 ASP A O 1
ATOM 774 N N . ASP A 1 97 ? -9.367 -14.039 6.973 1.00 79.31 97 ASP A N 1
ATOM 775 C CA . ASP A 1 97 ? -10.496 -14.961 7.087 1.00 79.31 97 ASP A CA 1
ATOM 776 C C . ASP A 1 97 ? -11.242 -15.031 5.747 1.00 79.31 97 ASP A C 1
ATOM 778 O O . ASP A 1 97 ? -11.658 -14.008 5.202 1.00 79.31 97 ASP A O 1
ATOM 782 N N . GLU A 1 98 ? -11.434 -16.237 5.211 1.00 75.62 98 GLU A N 1
ATOM 783 C CA . GLU A 1 98 ? -12.163 -16.457 3.954 1.00 75.62 98 GLU A CA 1
ATOM 784 C C . GLU A 1 98 ? -13.583 -15.873 4.008 1.00 75.62 98 GLU A C 1
ATOM 786 O O . GLU A 1 98 ? -14.064 -15.300 3.027 1.00 75.62 98 GLU A O 1
ATOM 791 N N . LYS A 1 99 ? -14.220 -15.907 5.185 1.00 79.31 99 LYS A N 1
ATOM 792 C CA . LYS A 1 99 ? -15.547 -15.321 5.407 1.00 79.31 99 LYS A CA 1
ATOM 793 C C . LYS A 1 99 ? -15.519 -13.804 5.532 1.00 79.31 99 LYS A C 1
ATOM 795 O O . LYS A 1 99 ? -16.557 -13.166 5.396 1.00 79.31 99 LYS A O 1
ATOM 800 N N . ALA A 1 100 ? -14.355 -13.182 5.741 1.00 78.50 100 ALA A N 1
ATOM 801 C CA . ALA A 1 100 ? -14.265 -11.726 5.857 1.00 78.50 100 ALA A CA 1
ATOM 802 C C . ALA A 1 100 ? -14.734 -11.006 4.586 1.00 78.50 100 ALA A C 1
ATOM 804 O O . ALA A 1 100 ? -15.222 -9.876 4.671 1.00 78.50 100 ALA A O 1
ATOM 805 N N . CYS A 1 101 ? -14.607 -11.651 3.420 1.00 72.06 101 CYS A N 1
ATOM 806 C CA . CYS A 1 101 ? -15.139 -11.124 2.167 1.00 72.06 101 CYS A CA 1
ATOM 807 C C . CYS A 1 101 ? -16.676 -11.137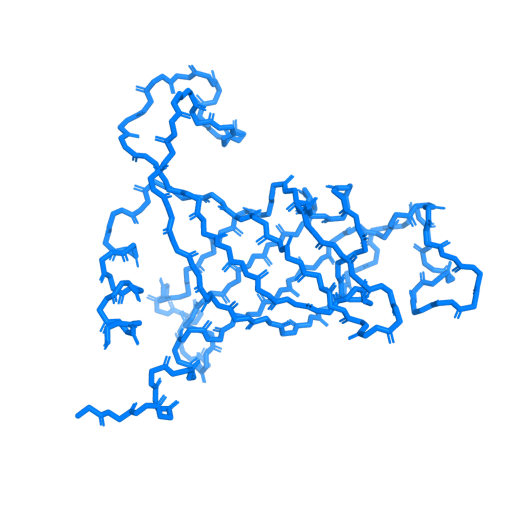 2.139 1.00 72.06 101 CYS A C 1
ATOM 809 O O . CYS A 1 101 ? -17.275 -10.175 1.664 1.00 72.06 101 CYS A O 1
ATOM 811 N N . GLU A 1 102 ? -17.305 -12.194 2.655 1.00 76.00 102 GLU A N 1
ATOM 812 C CA . GLU A 1 102 ? -18.766 -12.358 2.690 1.00 76.00 102 GLU A CA 1
ATOM 813 C C . GLU A 1 102 ? -19.405 -11.460 3.757 1.00 76.00 102 GLU A C 1
ATOM 815 O O . GLU A 1 102 ? -20.424 -10.819 3.513 1.00 76.00 102 GLU A O 1
ATOM 820 N N . ASP A 1 103 ? -18.741 -11.330 4.906 1.00 81.50 103 ASP A N 1
ATOM 821 C CA . ASP A 1 103 ? -19.210 -10.547 6.052 1.00 81.50 103 ASP A CA 1
ATOM 822 C C . ASP A 1 103 ? -18.926 -9.037 5.922 1.00 81.50 103 ASP A C 1
ATOM 824 O O . ASP A 1 103 ? -19.231 -8.263 6.832 1.00 81.50 103 ASP A O 1
ATOM 828 N N . GLY A 1 104 ? -18.280 -8.595 4.835 1.00 80.19 104 GLY A N 1
ATOM 829 C CA . GLY A 1 104 ? -17.906 -7.189 4.633 1.00 80.19 104 GLY A CA 1
ATOM 830 C C . GLY A 1 104 ? -16.878 -6.659 5.644 1.00 80.19 104 GLY A C 1
ATOM 831 O O . GLY A 1 104 ? -16.783 -5.448 5.857 1.00 80.19 104 GLY A O 1
ATOM 832 N N . ARG A 1 105 ? -16.107 -7.553 6.279 1.00 85.88 105 ARG A N 1
ATOM 833 C CA . ARG A 1 105 ? -15.070 -7.207 7.268 1.00 85.88 105 ARG A CA 1
ATOM 834 C C . ARG A 1 105 ? -13.801 -6.653 6.623 1.00 85.88 105 ARG A C 1
ATOM 836 O O . ARG A 1 105 ? -13.072 -5.907 7.274 1.00 85.88 105 ARG A O 1
ATOM 843 N N . ILE A 1 106 ? -13.563 -6.962 5.346 1.00 91.06 106 ILE A N 1
ATOM 844 C CA . ILE A 1 106 ? -12.420 -6.423 4.604 1.00 91.06 106 ILE A CA 1
ATOM 845 C C . ILE A 1 106 ? -12.551 -4.904 4.479 1.00 91.06 106 ILE A C 1
ATOM 847 O O . ILE A 1 106 ? -13.517 -4.379 3.920 1.00 91.06 106 ILE A O 1
ATOM 851 N N . LYS A 1 107 ? -11.531 -4.189 4.953 1.00 92.75 107 LYS A N 1
ATOM 852 C CA . LYS A 1 107 ? -11.433 -2.734 4.816 1.00 92.75 107 LYS A CA 1
ATOM 853 C C . LYS A 1 107 ? -10.467 -2.399 3.692 1.00 92.75 107 LYS A C 1
ATOM 855 O O . LYS A 1 107 ? -9.272 -2.659 3.804 1.00 92.75 107 LYS A O 1
ATOM 860 N N . THR A 1 108 ? -10.982 -1.814 2.612 1.00 93.31 108 THR A N 1
ATOM 861 C CA . THR A 1 108 ? -10.166 -1.413 1.460 1.00 93.31 108 THR A CA 1
ATOM 862 C C . THR A 1 108 ? -9.851 0.078 1.500 1.00 93.31 108 THR A C 1
ATOM 864 O O . THR A 1 108 ? -10.746 0.917 1.588 1.00 93.31 108 THR A O 1
ATOM 867 N N . MET A 1 109 ? -8.571 0.409 1.366 1.00 93.56 109 MET A N 1
ATOM 868 C CA . MET A 1 109 ? -8.065 1.767 1.188 1.00 93.56 109 MET A CA 1
ATOM 869 C C . MET A 1 109 ? -7.541 1.957 -0.236 1.00 93.56 109 MET A C 1
ATOM 871 O O . MET A 1 109 ? -7.085 1.008 -0.881 1.00 93.56 109 MET A O 1
ATOM 875 N N . LEU A 1 110 ? -7.572 3.199 -0.715 1.00 93.38 110 LEU A N 1
ATOM 876 C CA . LEU A 1 110 ? -6.981 3.574 -1.997 1.00 93.38 110 LEU A CA 1
ATOM 877 C C . LEU A 1 110 ? -5.538 4.035 -1.793 1.00 93.38 110 LEU A C 1
ATOM 879 O O . LEU A 1 110 ? -5.263 4.849 -0.903 1.00 93.38 110 LEU A O 1
ATOM 883 N N . GLY A 1 111 ? -4.633 3.523 -2.626 1.00 95.62 111 GLY A N 1
ATOM 884 C CA . GLY A 1 111 ? -3.271 4.032 -2.712 1.00 95.62 111 GLY A CA 1
ATOM 885 C C . GLY A 1 111 ? -3.247 5.417 -3.362 1.00 95.62 111 GLY A C 1
ATOM 886 O O . GLY A 1 111 ? -4.033 5.719 -4.259 1.00 95.62 111 GLY A O 1
ATOM 887 N N . MET A 1 112 ? -2.347 6.277 -2.890 1.00 94.19 112 MET A N 1
ATOM 888 C CA . MET A 1 112 ? -2.231 7.663 -3.350 1.00 94.19 112 MET A CA 1
ATOM 889 C C . MET A 1 112 ? -0.882 7.958 -3.988 1.00 94.19 112 MET A C 1
ATOM 891 O O . MET A 1 112 ? -0.822 8.522 -5.081 1.00 94.19 112 MET A O 1
ATOM 895 N N . GLU A 1 113 ? 0.201 7.614 -3.297 1.00 96.44 113 GLU A N 1
ATOM 896 C CA . GLU A 1 113 ? 1.558 7.951 -3.717 1.00 96.44 113 GLU A CA 1
ATOM 897 C C . GLU A 1 113 ? 2.598 7.039 -3.071 1.00 96.44 113 GLU A C 1
ATOM 899 O O . GLU A 1 113 ? 2.365 6.458 -2.010 1.00 96.44 113 GLU A O 1
ATOM 904 N N . VAL A 1 114 ? 3.761 6.947 -3.714 1.00 97.88 114 VAL A N 1
ATOM 905 C CA . VAL A 1 114 ? 4.978 6.401 -3.109 1.00 97.88 114 VAL A CA 1
ATOM 906 C C . VAL A 1 114 ? 5.799 7.574 -2.589 1.00 97.88 114 VAL A C 1
ATOM 908 O O . VAL A 1 114 ? 6.195 8.431 -3.377 1.00 97.88 114 VAL A O 1
ATOM 911 N N . VAL A 1 115 ? 6.050 7.617 -1.280 1.00 97.25 115 VAL A N 1
ATOM 912 C CA . VAL A 1 115 ? 6.796 8.720 -0.636 1.00 97.25 115 VAL A CA 1
ATOM 913 C C . VAL A 1 115 ? 8.270 8.405 -0.425 1.00 97.25 115 VAL A C 1
ATOM 915 O O . VAL A 1 115 ? 9.093 9.311 -0.359 1.00 97.25 115 VAL A O 1
ATOM 918 N N . GLU A 1 116 ? 8.614 7.125 -0.345 1.00 96.50 116 GLU A N 1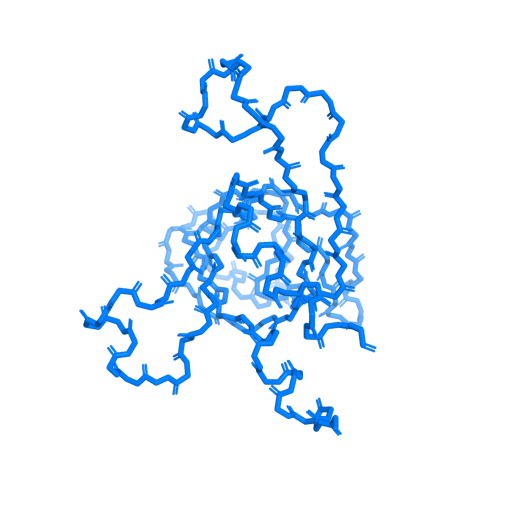
ATOM 919 C CA . GLU A 1 116 ? 9.988 6.661 -0.227 1.00 96.50 116 GLU A CA 1
ATOM 920 C C . GLU A 1 116 ? 10.116 5.314 -0.936 1.00 96.50 116 GLU A C 1
ATOM 922 O O . GLU A 1 116 ? 9.225 4.465 -0.843 1.00 96.50 116 GLU A O 1
ATOM 927 N N . LYS A 1 117 ? 11.231 5.099 -1.638 1.00 96.25 117 LYS A N 1
ATOM 928 C CA . LYS A 1 117 ? 11.570 3.786 -2.181 1.00 96.25 117 LYS A CA 1
ATOM 929 C C . LYS A 1 117 ? 13.070 3.531 -2.159 1.00 96.25 117 LYS A C 1
ATOM 931 O O . LYS A 1 117 ? 13.868 4.435 -2.390 1.00 96.25 117 LYS A O 1
ATOM 936 N N . ASN A 1 118 ? 13.439 2.280 -1.926 1.00 96.38 118 ASN A N 1
ATOM 937 C CA . ASN A 1 118 ? 14.791 1.757 -2.040 1.00 96.38 118 ASN A CA 1
ATOM 938 C C . ASN A 1 118 ? 14.734 0.521 -2.941 1.00 96.38 118 ASN A C 1
ATOM 940 O O . ASN A 1 118 ? 14.226 -0.519 -2.527 1.00 96.38 118 ASN A O 1
ATOM 944 N N . LEU A 1 119 ? 15.231 0.645 -4.174 1.00 94.56 119 LEU A N 1
ATOM 945 C CA . LEU A 1 119 ? 15.208 -0.451 -5.147 1.00 94.56 119 LEU A CA 1
ATOM 946 C C . LEU A 1 119 ? 16.151 -1.593 -4.751 1.00 94.56 119 LEU A C 1
ATOM 948 O O . LEU A 1 119 ? 15.782 -2.751 -4.904 1.00 94.56 119 LEU A O 1
ATOM 952 N N . ASN A 1 120 ? 17.317 -1.280 -4.178 1.00 95.00 120 ASN A N 1
ATOM 953 C CA . ASN A 1 120 ? 18.314 -2.285 -3.791 1.00 95.00 120 ASN A CA 1
ATOM 954 C C . ASN A 1 120 ? 17.815 -3.176 -2.647 1.00 95.00 120 ASN A C 1
ATOM 956 O O . ASN A 1 120 ? 18.078 -4.371 -2.629 1.00 95.00 120 ASN A O 1
ATOM 960 N N . GLY A 1 121 ? 17.103 -2.583 -1.685 1.00 95.38 121 GLY A N 1
ATOM 961 C CA . GLY A 1 121 ? 16.467 -3.304 -0.580 1.00 95.38 121 GLY A CA 1
ATOM 962 C C . GLY A 1 121 ? 15.021 -3.710 -0.856 1.00 95.38 121 GLY A C 1
ATOM 963 O O . GLY A 1 121 ? 14.345 -4.139 0.075 1.00 95.38 121 GLY A O 1
ATOM 964 N N . ASP A 1 122 ? 14.538 -3.492 -2.084 1.00 96.50 122 ASP A N 1
ATOM 965 C CA . ASP A 1 122 ? 13.174 -3.779 -2.527 1.00 96.50 122 ASP A CA 1
ATOM 966 C C . ASP A 1 122 ? 12.088 -3.274 -1.560 1.00 96.50 122 ASP A C 1
ATOM 968 O O . ASP A 1 122 ? 11.120 -3.961 -1.254 1.00 96.50 122 ASP A O 1
ATOM 972 N N . ARG A 1 123 ? 12.256 -2.051 -1.043 1.00 97.44 123 ARG A N 1
ATOM 973 C CA . ARG A 1 123 ? 11.368 -1.443 -0.041 1.00 97.44 123 ARG A CA 1
ATOM 974 C C . ARG A 1 123 ? 10.649 -0.229 -0.605 1.00 97.44 123 ARG A C 1
ATOM 976 O O . ARG A 1 123 ? 11.302 0.731 -1.002 1.00 97.44 123 ARG A O 1
ATOM 983 N N . CYS A 1 124 ? 9.325 -0.221 -0.522 1.00 98.25 124 CYS A N 1
ATOM 984 C CA . CYS A 1 124 ? 8.457 0.883 -0.916 1.00 98.25 124 CYS A CA 1
ATOM 985 C C . CYS A 1 124 ? 7.588 1.338 0.266 1.00 98.25 124 CYS A C 1
ATOM 987 O O . CYS A 1 124 ? 6.983 0.517 0.958 1.00 98.25 124 CYS A O 1
ATOM 989 N N . GLU A 1 125 ? 7.483 2.650 0.474 1.00 98.31 125 GLU A N 1
ATOM 990 C CA . GLU A 1 125 ? 6.526 3.260 1.399 1.00 98.31 125 GLU A CA 1
ATOM 991 C C . GLU A 1 125 ? 5.363 3.876 0.609 1.00 98.31 125 GLU A C 1
ATOM 993 O O . GLU A 1 125 ? 5.492 4.920 -0.036 1.00 98.31 125 GLU A O 1
ATOM 998 N N . LEU A 1 126 ? 4.224 3.186 0.653 1.00 98.31 126 LEU A N 1
ATOM 999 C CA . LEU A 1 126 ? 2.967 3.550 0.011 1.00 98.31 126 LEU A CA 1
ATOM 1000 C C . LEU A 1 126 ? 2.092 4.333 0.992 1.00 98.31 126 LEU A C 1
ATOM 1002 O O . LEU A 1 126 ? 1.803 3.864 2.092 1.00 98.31 126 LEU A O 1
ATOM 1006 N N . VAL A 1 127 ? 1.607 5.499 0.578 1.00 97.31 127 VAL A N 1
ATOM 1007 C CA . VAL A 1 127 ? 0.590 6.248 1.323 1.00 97.31 127 VAL A CA 1
ATOM 1008 C C . VAL A 1 127 ? -0.791 5.883 0.804 1.00 97.31 127 VAL A C 1
ATOM 1010 O O . VAL A 1 127 ? -1.071 5.985 -0.390 1.00 97.31 127 VAL A O 1
ATOM 1013 N N . CYS A 1 128 ? -1.660 5.501 1.731 1.00 95.88 128 CYS A N 1
ATOM 1014 C CA . CYS A 1 128 ? -3.088 5.306 1.531 1.00 95.88 128 CYS A CA 1
ATOM 1015 C C . CYS A 1 128 ? -3.872 6.389 2.275 1.00 95.88 128 CYS A C 1
ATOM 1017 O O . CYS A 1 128 ? -3.367 7.004 3.222 1.00 95.88 128 CYS A O 1
ATOM 1019 N N . VAL A 1 129 ? -5.120 6.608 1.866 1.00 91.12 129 VAL A N 1
ATOM 1020 C CA . VAL A 1 129 ? -6.013 7.577 2.516 1.00 91.12 129 VAL A CA 1
ATOM 1021 C C . VAL A 1 129 ? -7.320 6.942 2.949 1.00 91.12 129 VAL A C 1
ATOM 1023 O O . VAL A 1 129 ? -7.865 6.078 2.264 1.00 91.12 129 VAL A O 1
ATOM 1026 N N . THR A 1 130 ? -7.830 7.399 4.091 1.00 90.50 130 THR A N 1
ATOM 1027 C CA . THR A 1 130 ? -9.143 7.004 4.600 1.00 90.50 130 THR A CA 1
ATOM 1028 C C . THR A 1 130 ? -9.810 8.134 5.383 1.00 90.50 130 THR A C 1
ATOM 1030 O O . THR A 1 130 ? -9.146 9.006 5.949 1.00 90.50 130 THR A O 1
ATOM 1033 N N . HIS A 1 131 ? -11.140 8.086 5.426 1.00 89.06 131 HIS A N 1
ATOM 1034 C CA . HIS A 1 131 ? -11.989 8.877 6.320 1.00 89.06 131 HIS A CA 1
ATOM 1035 C C . HIS A 1 131 ? -12.621 8.019 7.431 1.00 89.06 131 HIS A C 1
ATOM 1037 O O . HIS A 1 131 ? -13.379 8.538 8.249 1.00 89.06 131 HIS A O 1
ATOM 1043 N N . ASP A 1 132 ? -12.348 6.711 7.455 1.00 90.81 132 ASP A N 1
ATOM 1044 C CA . ASP A 1 132 ? -12.907 5.782 8.436 1.00 90.81 132 ASP A CA 1
ATOM 1045 C C . ASP A 1 132 ? -12.162 5.924 9.776 1.00 90.81 132 ASP A C 1
ATOM 1047 O O . ASP A 1 132 ? -11.097 5.347 9.988 1.00 90.81 132 ASP A O 1
ATOM 1051 N N . LEU A 1 133 ? -12.726 6.729 10.684 1.00 91.38 133 LEU A N 1
ATOM 1052 C CA . LEU A 1 133 ? -12.193 6.920 12.037 1.00 91.38 133 LEU A CA 1
ATOM 1053 C C . LEU A 1 133 ? -12.183 5.615 12.847 1.00 91.38 133 LEU A C 1
ATOM 1055 O O . LEU A 1 133 ? -11.326 5.454 13.714 1.00 91.38 133 LEU A O 1
ATOM 1059 N N . VAL A 1 134 ? -13.132 4.706 12.602 1.00 93.31 134 VAL A N 1
ATOM 1060 C CA . VAL A 1 134 ? -13.202 3.427 13.321 1.00 93.31 134 VAL A CA 1
ATOM 1061 C C . VAL A 1 134 ? -12.002 2.574 12.932 1.00 93.31 134 VAL A C 1
ATOM 1063 O O . VAL A 1 134 ? -11.287 2.113 13.816 1.00 93.31 134 VAL A O 1
ATOM 1066 N N . LEU A 1 135 ? -11.717 2.476 11.629 1.00 93.69 135 LEU A N 1
ATOM 1067 C CA . LEU A 1 135 ? -10.522 1.805 11.118 1.00 93.69 135 LEU A CA 1
ATOM 1068 C C . LEU A 1 135 ? -9.236 2.404 11.699 1.00 93.69 135 LEU A C 1
ATOM 1070 O O . LEU A 1 135 ? -8.336 1.670 12.094 1.00 93.69 135 LEU A O 1
ATOM 1074 N N . VAL A 1 136 ? -9.136 3.735 11.755 1.00 95.00 136 VAL A N 1
ATOM 1075 C CA . VAL A 1 136 ? -7.938 4.400 12.287 1.00 95.00 136 VAL A CA 1
ATOM 1076 C C . VAL A 1 136 ? -7.718 4.060 13.755 1.00 95.00 136 VAL A C 1
ATOM 1078 O O . VAL A 1 136 ? -6.618 3.649 14.107 1.00 95.00 136 VAL A O 1
ATOM 1081 N N . LYS A 1 137 ? -8.756 4.169 14.590 1.00 95.44 137 LYS A N 1
ATOM 1082 C CA . LYS A 1 137 ? -8.660 3.827 16.015 1.00 95.44 137 LYS A CA 1
ATOM 1083 C C . LYS A 1 137 ? -8.300 2.361 16.232 1.00 95.44 137 LYS A C 1
ATOM 1085 O O . LYS A 1 137 ? -7.520 2.049 17.126 1.00 95.44 137 LYS A O 1
ATOM 1090 N N . GLU A 1 138 ? -8.862 1.470 15.419 1.00 94.88 138 GLU A N 1
ATOM 1091 C CA . GLU A 1 138 ? -8.536 0.048 15.472 1.00 94.88 138 GLU A CA 1
ATOM 1092 C C . GLU A 1 138 ? -7.054 -0.185 15.158 1.00 94.88 138 GLU A C 1
ATOM 1094 O O . GLU A 1 138 ? -6.359 -0.814 15.950 1.00 94.88 138 GLU A O 1
ATOM 1099 N N . LEU A 1 139 ? -6.532 0.394 14.073 1.00 95.19 139 LEU A N 1
ATOM 1100 C CA . LEU A 1 139 ? -5.118 0.265 13.717 1.00 95.19 139 LEU A CA 1
ATOM 1101 C C . LEU A 1 139 ? -4.180 0.911 14.748 1.00 95.19 139 LEU A C 1
ATOM 1103 O O . LEU A 1 139 ? -3.154 0.320 15.069 1.00 95.19 139 LEU A O 1
ATOM 1107 N N . GLU A 1 140 ? -4.520 2.082 15.293 1.00 95.25 140 GLU A N 1
ATOM 1108 C CA . GLU A 1 140 ? -3.738 2.728 16.358 1.00 95.25 140 GLU A CA 1
ATOM 1109 C C . GLU A 1 140 ? -3.632 1.815 17.589 1.00 95.25 140 GLU A C 1
ATOM 1111 O O . GLU A 1 140 ? -2.529 1.585 18.074 1.00 95.25 140 GLU A O 1
ATOM 1116 N N . SER A 1 141 ? -4.736 1.181 18.006 1.00 94.06 141 SER A N 1
ATOM 1117 C CA . SER A 1 141 ? -4.741 0.242 19.141 1.00 94.06 141 SER A CA 1
ATOM 1118 C C . SER A 1 141 ? -3.916 -1.034 18.919 1.00 94.06 141 SER A C 1
ATOM 1120 O O . SER A 1 141 ? -3.521 -1.695 19.877 1.00 94.06 141 SER A O 1
ATOM 1122 N N . LEU A 1 142 ? -3.662 -1.409 17.660 1.00 92.25 142 LEU A N 1
ATOM 1123 C CA . LEU A 1 142 ? -2.807 -2.548 17.313 1.00 92.25 142 LEU A CA 1
ATOM 1124 C C . LEU A 1 142 ? -1.317 -2.179 17.319 1.00 92.25 142 LEU A C 1
ATOM 1126 O O . LEU A 1 142 ? -0.473 -3.076 17.376 1.00 92.25 142 LEU A O 1
ATOM 1130 N N . MET A 1 143 ? -1.003 -0.887 17.210 1.00 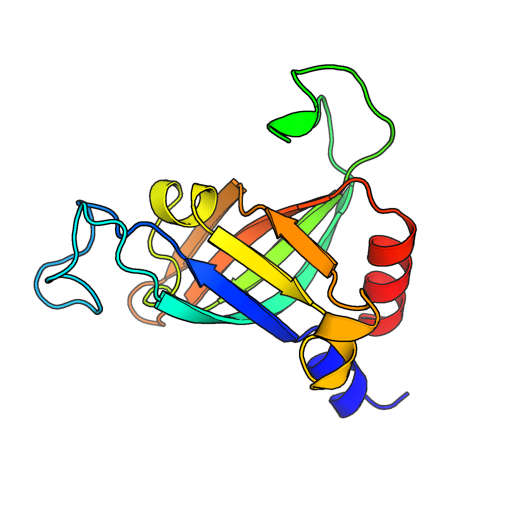87.69 143 MET A N 1
ATOM 1131 C CA . MET A 1 143 ? 0.355 -0.355 17.087 1.00 87.69 143 MET A CA 1
ATOM 1132 C C . MET A 1 143 ? 0.923 0.214 18.393 1.00 87.69 143 MET A C 1
ATOM 1134 O O . MET A 1 143 ? 2.136 0.429 18.461 1.00 87.69 143 MET A O 1
ATOM 1138 N N . GLU A 1 144 ? 0.066 0.487 19.377 1.00 77.62 144 GLU A N 1
ATOM 1139 C CA . GLU A 1 144 ? 0.453 0.677 20.783 1.00 77.62 144 GLU A CA 1
ATOM 1140 C C . GLU A 1 144 ? 1.072 -0.596 21.351 1.00 77.62 144 GLU A C 1
ATOM 1142 O O . GLU A 1 144 ? 2.030 -0.456 22.146 1.00 77.62 144 GLU A O 1
#

Solvent-accessible surface area (backbone atoms only — not comparable to full-atom values): 7910 Å² total; per-residue (Å²): 138,60,69,68,62,29,54,56,58,36,33,27,46,35,39,26,44,37,33,51,74,82,56,52,82,96,39,75,66,34,93,44,44,70,34,61,69,70,50,73,38,62,30,31,61,79,49,77,44,78,55,78,80,76,62,87,50,78,92,43,73,75,51,85,67,73,81,38,33,39,39,34,29,44,33,33,27,70,63,43,75,40,41,72,17,20,54,41,20,38,37,32,29,52,70,88,44,84,58,20,70,78,70,64,56,46,48,74,35,47,30,57,31,51,82,47,75,38,77,92,77,39,34,17,35,35,35,25,50,48,66,57,62,66,60,49,54,54,52,51,68,52,72,110

Nearest PDB structures (foldseek):
  8kef-assembly1_A  TM=4.665E-01  e=1.622E+00  unclassified Caudoviricetes

Sequence (144 aa):
MNCITNVAKCTARVRVHYTSRERPDDYTFAVARGTNIPHTGSGYVYRIRPGKDQSPCPDCHGKRKSSWWKIYVRTACHVVFNTHEAKAAKVDLFFDDEKACEDGRIKTMLGMEVVEKNLNGDRCELVCVTHDLVLVKELESLME

pLDDT: mean 90.77, std 10.14, range [55.53, 98.5]

Organism: NCBI:txid259542